Protein AF-A0A9W4MD40-F1 (afdb_monomer_lite)

Radius of gyration: 12.74 Å; chains: 1; bounding box: 33×23×34 Å

Sequence (79 aa):
MPVVSLGANKRVALFSADDLAWTPEKATQLSKLGTALANGNNARPRRDIWISGNASPMAKRELQRQGWIVKSNAFGSLR

Foldseek 3Di:
DDWDDPPQQDIDDDDDDPAAEDDPVVVVVVVVVCVVNVVRDPDNDAAEDEACADHDPVSVVVCVVVVYHYHHNNPVPVD

pLDDT: mean 74.99, std 9.2, range [43.78, 87.81]

Secondary structure (DSSP, 8-state):
--EEE-STT-EEE----SSB---HHHHHHHHHHHHHHHTT-SS---EEEEESS-B-HHHHHHHHHTTEEEEESTTTT--

Structure (mmCIF, N/CA/C/O backbone):
data_AF-A0A9W4MD40-F1
#
_entry.id   AF-A0A9W4MD40-F1
#
loop_
_atom_site.group_PDB
_atom_site.id
_atom_site.type_symbol
_atom_site.label_atom_id
_atom_site.label_alt_id
_atom_site.label_comp_id
_atom_site.label_asym_id
_atom_site.label_entity_id
_atom_site.label_seq_id
_atom_site.pdbx_PDB_ins_code
_atom_site.Cartn_x
_atom_site.Cartn_y
_atom_site.Cartn_z
_atom_site.occupancy
_atom_site.B_iso_or_equiv
_atom_site.auth_seq_id
_atom_site.auth_comp_id
_atom_site.auth_asym_id
_atom_site.auth_atom_id
_atom_site.pdbx_PDB_model_num
ATOM 1 N N . MET A 1 1 ? 1.816 -10.984 5.198 1.00 63.38 1 MET A N 1
ATOM 2 C CA . MET A 1 1 ? 2.099 -10.212 3.968 1.00 63.38 1 MET A CA 1
ATOM 3 C C . MET A 1 1 ? 3.575 -10.391 3.650 1.00 63.38 1 MET A C 1
ATOM 5 O O . MET A 1 1 ? 4.380 -10.030 4.504 1.00 63.38 1 MET A O 1
ATOM 9 N N . PRO A 1 2 ? 3.948 -10.998 2.515 1.00 71.75 2 PRO A N 1
ATOM 10 C CA . PRO A 1 2 ? 5.353 -11.142 2.150 1.00 71.75 2 PRO A CA 1
ATOM 11 C C . PRO A 1 2 ? 5.946 -9.775 1.779 1.00 71.75 2 PRO A C 1
ATOM 13 O O . PRO A 1 2 ? 5.334 -9.013 1.028 1.00 71.75 2 PRO A O 1
ATOM 16 N N . VAL A 1 3 ? 7.130 -9.470 2.312 1.00 73.06 3 VAL A N 1
ATOM 17 C CA . VAL A 1 3 ? 7.945 -8.315 1.908 1.00 73.06 3 VAL A CA 1
ATOM 18 C C . VAL A 1 3 ? 9.139 -8.857 1.135 1.00 73.06 3 VAL A C 1
ATOM 20 O O . VAL A 1 3 ? 9.908 -9.656 1.661 1.00 73.06 3 VAL A O 1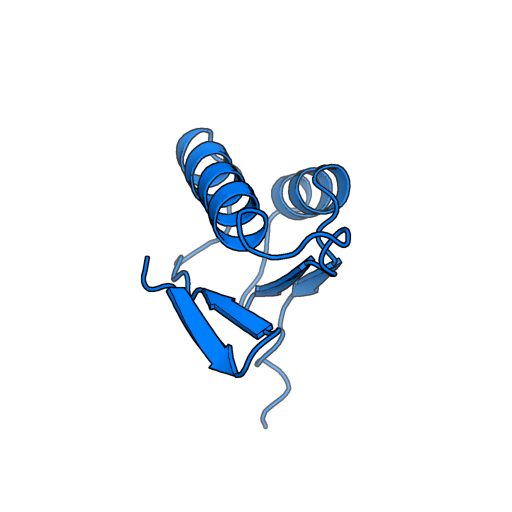
ATOM 23 N N . VAL A 1 4 ? 9.281 -8.433 -0.115 1.00 77.19 4 VAL A N 1
ATOM 24 C CA . VAL A 1 4 ? 10.361 -8.830 -1.018 1.00 77.19 4 VAL A CA 1
ATOM 25 C C . VAL A 1 4 ? 11.305 -7.646 -1.200 1.00 77.19 4 VAL A C 1
ATOM 27 O O . VAL A 1 4 ? 10.878 -6.548 -1.564 1.00 77.19 4 VAL A O 1
ATOM 30 N N . SER A 1 5 ? 12.596 -7.860 -0.958 1.00 75.75 5 SER A N 1
ATOM 31 C CA . SER A 1 5 ? 13.642 -6.871 -1.237 1.00 75.75 5 SER A CA 1
ATOM 32 C C . SER A 1 5 ? 14.137 -7.044 -2.673 1.00 75.75 5 SER A C 1
ATOM 34 O O . SER A 1 5 ? 14.729 -8.064 -3.012 1.00 75.75 5 SER A O 1
ATOM 36 N N . LEU A 1 6 ? 13.900 -6.046 -3.524 1.00 71.31 6 LEU A N 1
ATOM 37 C CA . LEU A 1 6 ? 14.398 -5.981 -4.899 1.00 71.31 6 LEU A CA 1
ATOM 38 C C . LEU A 1 6 ? 15.697 -5.156 -4.911 1.00 71.31 6 LEU A C 1
ATOM 40 O O . LEU A 1 6 ? 15.707 -3.975 -5.261 1.00 71.31 6 LEU A O 1
ATOM 44 N N . GLY A 1 7 ? 16.797 -5.766 -4.467 1.00 69.81 7 GLY A N 1
ATOM 45 C CA . GLY A 1 7 ? 18.099 -5.102 -4.328 1.00 69.81 7 GLY A CA 1
ATOM 46 C C . GLY A 1 7 ? 18.215 -4.204 -3.088 1.00 69.81 7 GLY A C 1
ATOM 47 O O . GLY A 1 7 ? 17.348 -4.207 -2.215 1.00 69.81 7 GLY A O 1
ATOM 48 N N . ALA A 1 8 ? 19.305 -3.431 -3.004 1.00 66.31 8 ALA A N 1
ATOM 49 C CA . ALA A 1 8 ? 19.709 -2.736 -1.774 1.00 66.31 8 ALA A CA 1
ATOM 50 C C . ALA A 1 8 ? 18.685 -1.711 -1.244 1.00 66.31 8 ALA A C 1
ATOM 52 O O . ALA A 1 8 ? 18.602 -1.514 -0.038 1.00 66.31 8 ALA A O 1
ATOM 53 N N . ASN A 1 9 ? 17.879 -1.090 -2.118 1.00 69.81 9 ASN A N 1
ATOM 54 C CA . ASN A 1 9 ? 17.076 0.090 -1.758 1.00 69.81 9 ASN A CA 1
ATOM 55 C C . ASN A 1 9 ? 15.588 0.016 -2.134 1.00 69.81 9 ASN A C 1
ATOM 57 O O . ASN A 1 9 ? 14.875 1.009 -1.974 1.00 69.81 9 ASN A O 1
ATOM 61 N N . LYS A 1 10 ? 15.090 -1.117 -2.644 1.00 71.69 10 LYS A N 1
ATOM 62 C CA . LYS A 1 10 ? 13.667 -1.269 -2.989 1.00 71.69 10 LYS A CA 1
ATOM 63 C C . LYS A 1 10 ? 13.061 -2.437 -2.233 1.00 71.69 10 LYS A C 1
ATOM 65 O O . LYS A 1 10 ? 13.555 -3.556 -2.299 1.00 71.69 10 LYS A O 1
ATOM 70 N N . ARG A 1 11 ? 11.955 -2.174 -1.545 1.00 74.81 11 ARG A N 1
ATOM 71 C CA . ARG A 1 11 ? 11.134 -3.191 -0.890 1.00 74.81 11 ARG A CA 1
ATOM 72 C C . ARG A 1 11 ? 9.734 -3.119 -1.461 1.00 74.81 11 ARG A C 1
ATOM 74 O O . ARG A 1 11 ? 9.170 -2.035 -1.588 1.00 74.81 11 ARG A O 1
ATOM 81 N N . VAL A 1 12 ? 9.199 -4.274 -1.808 1.00 75.75 12 VAL A N 1
ATOM 82 C CA . VAL A 1 12 ? 7.853 -4.427 -2.344 1.00 75.75 12 VAL A CA 1
ATOM 83 C C . VAL A 1 12 ? 7.102 -5.361 -1.421 1.00 75.75 12 VAL A C 1
ATOM 85 O O . VAL A 1 12 ? 7.625 -6.388 -1.002 1.00 75.75 12 VAL A 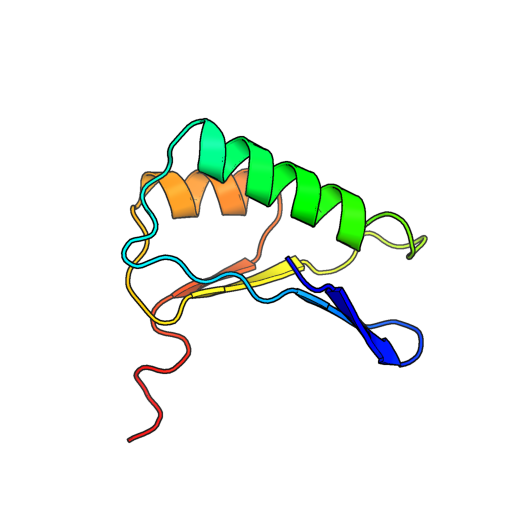O 1
ATOM 88 N N . ALA A 1 13 ? 5.872 -5.001 -1.097 1.00 77.50 13 ALA A N 1
ATOM 89 C CA . ALA A 1 13 ? 4.974 -5.874 -0.373 1.00 77.50 13 ALA A CA 1
ATOM 90 C C . ALA A 1 13 ? 3.690 -6.015 -1.179 1.00 77.50 13 ALA A C 1
ATOM 92 O O . ALA A 1 13 ? 3.175 -5.029 -1.708 1.00 77.50 13 ALA A O 1
ATOM 93 N N . LEU A 1 14 ? 3.200 -7.247 -1.280 1.00 74.75 14 LEU A N 1
ATOM 94 C CA . LEU A 1 14 ? 1.954 -7.541 -1.970 1.00 74.75 14 LEU A CA 1
ATOM 95 C C . LEU A 1 14 ? 0.837 -7.737 -0.945 1.00 74.75 14 LEU A C 1
ATOM 97 O O . LEU A 1 14 ? 0.994 -8.457 0.046 1.00 74.75 14 LEU A O 1
ATOM 101 N N . PHE A 1 15 ? -0.291 -7.088 -1.209 1.00 75.06 15 PHE A N 1
ATOM 102 C CA . PHE A 1 15 ? -1.519 -7.211 -0.441 1.00 75.06 15 PHE A CA 1
ATOM 103 C C . PHE A 1 15 ? -2.676 -7.467 -1.399 1.00 75.06 15 PHE A C 1
ATOM 105 O O . PHE A 1 15 ? -2.855 -6.713 -2.354 1.00 75.06 15 PHE A O 1
ATOM 112 N N . SER A 1 16 ? -3.453 -8.511 -1.133 1.00 69.69 16 SER A N 1
ATOM 113 C CA . SER A 1 16 ? -4.698 -8.795 -1.836 1.00 69.69 16 SER A CA 1
ATOM 114 C C . SER A 1 16 ? -5.889 -8.352 -0.989 1.00 69.69 16 SER A C 1
ATOM 116 O O . SER A 1 16 ? -5.942 -8.583 0.218 1.00 69.69 16 SER A O 1
ATOM 118 N N . ALA A 1 17 ? -6.849 -7.703 -1.637 1.00 68.00 17 ALA A N 1
ATOM 119 C CA . ALA A 1 17 ? -8.149 -7.373 -1.077 1.00 68.00 17 ALA A CA 1
ATOM 120 C C . ALA A 1 17 ? -9.180 -7.369 -2.205 1.00 68.00 17 ALA A C 1
ATOM 122 O O . ALA A 1 17 ? -8.906 -6.784 -3.251 1.00 68.00 17 ALA A O 1
ATOM 123 N N . ASP A 1 18 ? -10.348 -7.967 -1.964 1.00 64.44 18 ASP A N 1
ATOM 124 C CA . ASP A 1 18 ? -11.446 -7.996 -2.941 1.00 64.44 18 ASP A CA 1
ATOM 125 C C . ASP A 1 18 ? -12.005 -6.592 -3.203 1.00 64.44 18 ASP A C 1
ATOM 127 O O . ASP A 1 18 ? -12.215 -6.201 -4.347 1.00 64.44 18 ASP A O 1
ATOM 131 N N . ASP A 1 19 ? -12.154 -5.795 -2.141 1.00 64.25 19 ASP A N 1
ATOM 132 C CA . ASP A 1 19 ? -12.457 -4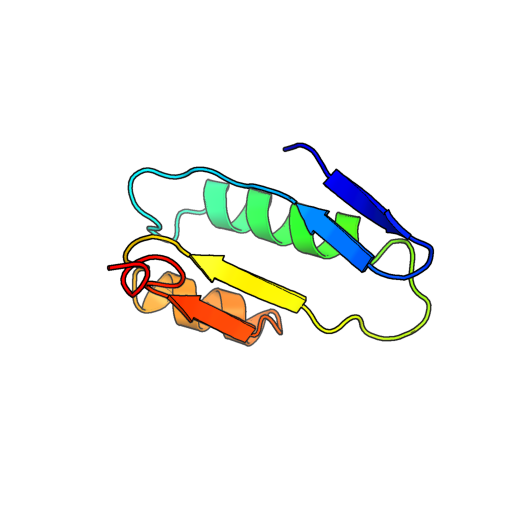.367 -2.230 1.00 64.25 19 ASP A CA 1
ATOM 133 C C . ASP A 1 19 ? -11.678 -3.585 -1.162 1.00 64.25 19 ASP A C 1
ATOM 135 O O . ASP A 1 19 ? -11.595 -3.988 0.009 1.00 64.25 19 ASP A O 1
ATOM 139 N N . LEU A 1 20 ? -11.056 -2.463 -1.535 1.00 69.69 20 LEU A N 1
ATOM 140 C CA . LEU A 1 20 ? -10.283 -1.637 -0.603 1.00 69.69 20 LEU A CA 1
ATOM 141 C C . LEU A 1 20 ? -11.180 -0.580 0.067 1.00 69.69 20 LEU A C 1
ATOM 143 O O . LEU A 1 20 ? -11.074 0.630 -0.174 1.00 69.69 20 LEU A O 1
ATOM 147 N N . ALA A 1 21 ? -12.048 -1.055 0.960 1.00 72.00 21 ALA A N 1
ATOM 148 C CA . ALA A 1 21 ? -12.744 -0.234 1.947 1.00 72.00 21 ALA A CA 1
ATOM 149 C C . ALA A 1 21 ? -11.816 0.113 3.126 1.00 72.00 21 ALA A C 1
ATOM 151 O O . ALA A 1 21 ? -11.026 -0.720 3.570 1.00 72.00 21 ALA A O 1
ATOM 152 N N . TRP A 1 22 ? -11.898 1.338 3.652 1.00 71.69 22 TRP A N 1
ATOM 153 C CA . TRP A 1 22 ? -11.112 1.722 4.827 1.00 71.69 22 TRP A CA 1
ATOM 154 C C . TRP A 1 22 ? -11.783 1.222 6.109 1.00 71.69 22 TRP A C 1
ATOM 156 O O . TRP A 1 22 ? -12.698 1.857 6.627 1.00 71.69 22 TRP A O 1
ATOM 166 N N . THR A 1 23 ? -11.324 0.080 6.616 1.00 77.88 23 THR A N 1
ATOM 167 C CA . THR A 1 23 ? -11.713 -0.453 7.929 1.00 77.88 23 THR A CA 1
ATOM 168 C C . THR A 1 23 ? -10.574 -0.268 8.940 1.00 77.88 23 THR A C 1
ATOM 170 O O . THR A 1 23 ? -9.413 -0.145 8.531 1.00 77.88 23 THR A O 1
ATOM 173 N N . PRO A 1 24 ? -10.852 -0.279 10.259 1.00 78.50 24 PRO A N 1
ATOM 174 C CA . PRO A 1 24 ? -9.809 -0.203 11.290 1.00 78.50 24 PRO A CA 1
ATOM 175 C C . PRO A 1 24 ? -8.720 -1.281 11.144 1.00 78.50 24 PRO A C 1
ATOM 177 O O . PRO A 1 24 ? -7.533 -1.030 11.370 1.00 78.50 24 PRO A O 1
ATOM 180 N N . GLU A 1 25 ? -9.105 -2.477 10.703 1.00 81.06 25 GLU A N 1
ATOM 181 C CA . GLU A 1 25 ? -8.194 -3.598 10.463 1.00 81.06 25 GLU A CA 1
ATOM 182 C C . GLU A 1 25 ? -7.261 -3.321 9.282 1.00 81.06 25 GLU A C 1
ATOM 184 O O . GLU A 1 25 ? -6.042 -3.465 9.414 1.00 81.06 25 GLU A O 1
ATOM 189 N N . LYS A 1 26 ? -7.802 -2.850 8.147 1.00 79.62 26 LYS A N 1
ATOM 190 C CA . LYS A 1 26 ? -6.988 -2.489 6.974 1.00 79.62 26 LYS A CA 1
ATOM 191 C C . LYS A 1 26 ? -6.096 -1.286 7.256 1.00 79.62 26 LYS A C 1
ATOM 193 O O . LYS A 1 26 ? -4.941 -1.284 6.837 1.00 79.62 26 LYS A O 1
ATOM 198 N N . ALA A 1 27 ? -6.582 -0.312 8.026 1.00 78.38 27 ALA A N 1
ATOM 199 C CA . ALA A 1 27 ? -5.774 0.806 8.505 1.00 78.38 27 ALA A CA 1
ATOM 200 C C . ALA A 1 27 ? -4.578 0.306 9.329 1.00 78.38 27 ALA A C 1
ATOM 202 O O . ALA A 1 27 ? -3.441 0.708 9.088 1.00 78.38 27 ALA A O 1
ATOM 203 N N . THR A 1 28 ? -4.812 -0.631 10.250 1.00 81.81 28 THR A N 1
ATOM 204 C CA . THR A 1 28 ? -3.754 -1.231 11.072 1.00 81.81 28 THR A CA 1
ATOM 205 C C . THR A 1 28 ? -2.749 -2.010 10.223 1.00 81.81 28 THR A C 1
ATOM 207 O O . THR A 1 28 ? -1.540 -1.880 10.421 1.00 81.81 28 THR A O 1
ATOM 210 N N . GLN A 1 29 ? -3.220 -2.801 9.257 1.00 81.50 29 GLN A N 1
ATOM 211 C CA . GLN A 1 29 ? -2.354 -3.566 8.355 1.00 81.50 29 GLN A CA 1
ATOM 212 C C . GLN A 1 29 ? -1.488 -2.655 7.474 1.00 81.50 29 GLN A C 1
ATOM 214 O O . GLN A 1 29 ? -0.281 -2.876 7.377 1.00 81.50 29 GLN A O 1
ATOM 219 N N . LEU A 1 30 ? -2.069 -1.609 6.880 1.00 79.94 30 LEU A N 1
ATOM 220 C CA . LEU A 1 30 ? -1.353 -0.656 6.026 1.00 79.94 30 LEU A CA 1
ATOM 221 C C . LEU A 1 30 ? -0.359 0.202 6.819 1.00 79.94 30 LEU A C 1
ATOM 223 O O . LEU A 1 30 ? 0.750 0.448 6.344 1.00 79.94 30 LEU A O 1
ATOM 227 N N . SER A 1 31 ? -0.698 0.581 8.053 1.00 79.69 31 SER A N 1
ATOM 228 C CA . SER A 1 31 ? 0.238 1.257 8.957 1.00 79.69 31 SER A CA 1
ATOM 229 C C . SER A 1 31 ? 1.431 0.361 9.301 1.00 79.69 31 SER A C 1
ATOM 231 O O . SER A 1 31 ? 2.576 0.788 9.156 1.00 79.69 31 SER A O 1
ATOM 233 N N . LYS A 1 32 ? 1.189 -0.910 9.663 1.00 81.81 32 LYS A N 1
ATOM 234 C CA . LYS A 1 32 ? 2.260 -1.895 9.914 1.00 81.81 32 LYS A CA 1
ATOM 235 C C . LYS A 1 32 ? 3.148 -2.096 8.684 1.00 81.81 32 LYS A C 1
ATOM 237 O O . LYS A 1 32 ? 4.367 -2.184 8.820 1.00 81.81 32 LYS A O 1
ATOM 242 N N . LEU A 1 33 ? 2.553 -2.117 7.491 1.00 79.75 33 LEU A N 1
ATOM 243 C CA . LEU A 1 33 ? 3.272 -2.189 6.218 1.00 79.75 33 LEU A CA 1
ATOM 244 C C . LEU A 1 33 ? 4.190 -0.976 6.023 1.00 79.75 33 LEU A C 1
ATOM 246 O O . LEU A 1 33 ? 5.363 -1.131 5.690 1.00 79.75 33 LEU A O 1
ATOM 250 N N . GLY A 1 34 ? 3.667 0.229 6.267 1.00 76.88 34 GLY A N 1
ATOM 251 C CA . GLY A 1 34 ? 4.430 1.472 6.193 1.00 76.88 34 GLY A CA 1
ATOM 252 C C . GLY A 1 34 ? 5.645 1.458 7.120 1.00 76.88 34 GLY A C 1
ATOM 253 O O . GLY A 1 34 ? 6.741 1.806 6.685 1.00 76.88 34 GLY A O 1
ATOM 254 N N . THR A 1 35 ? 5.475 0.988 8.358 1.00 79.12 35 THR A N 1
ATOM 255 C CA . THR A 1 35 ? 6.570 0.836 9.328 1.00 79.12 35 THR A CA 1
ATOM 256 C C . THR A 1 35 ? 7.587 -0.222 8.890 1.00 79.12 35 THR A C 1
ATOM 258 O O . THR A 1 35 ? 8.789 0.031 8.931 1.00 79.12 35 THR A O 1
ATOM 261 N N . ALA A 1 36 ? 7.139 -1.384 8.403 1.00 76.88 36 ALA A N 1
ATOM 262 C CA . ALA A 1 36 ? 8.029 -2.452 7.936 1.00 76.88 36 ALA A CA 1
ATOM 263 C C . ALA A 1 36 ? 8.885 -2.026 6.726 1.00 76.88 36 ALA A C 1
ATOM 265 O O . ALA A 1 36 ? 10.059 -2.388 6.619 1.00 76.88 36 ALA A O 1
ATOM 266 N N . LEU A 1 37 ? 8.316 -1.219 5.827 1.00 72.38 37 LEU A N 1
ATOM 267 C CA . LEU A 1 37 ? 9.035 -0.660 4.682 1.00 72.38 37 LEU A CA 1
ATOM 268 C C . LEU A 1 37 ? 9.986 0.478 5.085 1.00 72.38 37 LEU A C 1
ATOM 270 O O . LEU A 1 37 ? 11.026 0.636 4.449 1.00 72.38 37 LEU A O 1
ATOM 274 N N . ALA A 1 38 ? 9.665 1.235 6.140 1.00 70.50 38 ALA A N 1
ATOM 275 C CA . ALA A 1 38 ? 10.503 2.318 6.655 1.00 70.50 38 ALA A CA 1
ATOM 276 C C . ALA A 1 38 ? 11.726 1.826 7.453 1.00 70.50 38 ALA A C 1
ATOM 278 O O . ALA A 1 38 ? 12.779 2.453 7.376 1.00 70.50 38 ALA A O 1
ATOM 279 N N . ASN A 1 39 ? 11.622 0.690 8.157 1.00 63.94 39 ASN A N 1
ATOM 280 C CA . ASN A 1 39 ? 12.672 0.115 9.019 1.00 63.94 39 ASN A CA 1
ATOM 281 C C . ASN A 1 39 ? 13.880 -0.469 8.249 1.00 63.94 39 ASN A C 1
ATOM 283 O O . ASN A 1 39 ? 14.381 -1.549 8.548 1.00 63.94 39 ASN A O 1
ATOM 287 N N . GLY A 1 40 ? 14.347 0.193 7.197 1.00 57.88 40 GLY A N 1
ATOM 288 C CA . GLY A 1 40 ? 15.538 -0.234 6.466 1.00 57.88 40 GLY A CA 1
ATOM 289 C C . GLY A 1 40 ? 16.139 0.794 5.530 1.00 57.88 40 GLY A C 1
ATOM 290 O O . GLY A 1 40 ? 16.997 0.420 4.740 1.00 57.88 40 GLY A O 1
ATOM 291 N N . ASN A 1 41 ? 15.691 2.050 5.581 1.00 55.53 41 ASN A N 1
ATOM 292 C CA . ASN A 1 41 ? 16.246 3.107 4.751 1.00 55.53 41 ASN A CA 1
ATOM 293 C C . ASN A 1 41 ? 16.315 4.416 5.554 1.00 55.53 41 ASN A C 1
ATOM 295 O O . ASN A 1 41 ? 15.302 4.866 6.081 1.00 55.53 41 ASN A O 1
ATOM 299 N N . ASN A 1 42 ? 17.505 5.022 5.655 1.00 56.34 42 ASN A N 1
ATOM 300 C CA . ASN A 1 42 ? 17.738 6.265 6.416 1.00 56.34 42 ASN A CA 1
ATOM 301 C C . ASN A 1 42 ? 17.118 7.512 5.751 1.00 56.34 42 ASN A C 1
ATOM 303 O O . ASN A 1 42 ? 17.030 8.571 6.368 1.00 56.34 42 ASN A O 1
ATOM 307 N N . ALA A 1 43 ? 16.668 7.398 4.500 1.00 60.31 43 ALA A N 1
ATOM 308 C CA . ALA A 1 43 ? 15.929 8.436 3.793 1.00 60.31 43 ALA A CA 1
ATOM 309 C C . ALA A 1 43 ? 14.432 8.112 3.804 1.00 60.31 43 ALA A C 1
ATOM 311 O O . ALA A 1 43 ? 14.071 6.951 3.628 1.00 60.31 43 ALA A O 1
ATOM 312 N N . ARG A 1 44 ? 13.564 9.131 3.950 1.00 64.25 44 ARG A N 1
ATOM 313 C CA . ARG A 1 44 ? 12.099 8.997 3.811 1.00 64.25 44 ARG A CA 1
ATOM 314 C C . ARG A 1 44 ? 11.788 8.256 2.501 1.00 64.25 44 ARG A C 1
ATOM 316 O O . ARG A 1 44 ? 11.915 8.863 1.435 1.00 64.25 44 ARG A O 1
ATOM 323 N N . PRO A 1 45 ? 11.412 6.966 2.538 1.00 69.38 45 PRO A N 1
ATOM 324 C CA . PRO A 1 45 ? 11.279 6.203 1.313 1.00 69.38 45 PRO A CA 1
ATOM 325 C C . PRO A 1 45 ? 10.039 6.691 0.571 1.00 69.38 45 PRO A C 1
ATOM 327 O O . PRO A 1 45 ? 8.975 6.892 1.166 1.00 69.38 45 PRO A O 1
ATOM 330 N N . ARG A 1 46 ? 10.167 6.881 -0.744 1.00 75.94 46 ARG A N 1
ATOM 331 C CA . ARG A 1 46 ? 9.006 7.106 -1.604 1.00 75.94 46 ARG A CA 1
ATOM 332 C C . ARG A 1 46 ? 8.120 5.862 -1.528 1.00 75.94 46 ARG A C 1
ATOM 334 O O . ARG A 1 46 ? 8.537 4.776 -1.924 1.00 75.94 46 ARG A O 1
ATOM 341 N N . ARG A 1 47 ? 6.917 6.029 -0.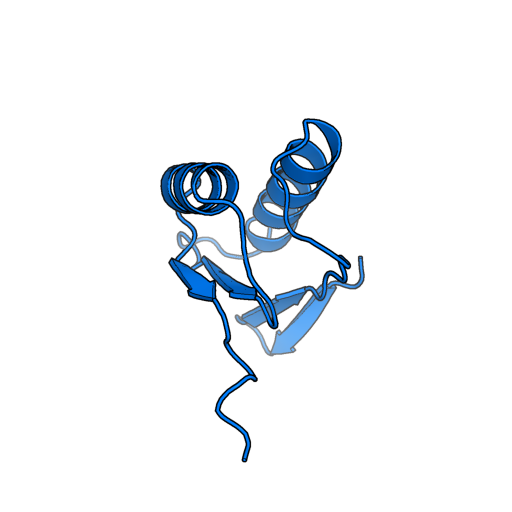982 1.00 81.31 47 ARG A N 1
ATOM 342 C CA . ARG A 1 47 ? 5.947 4.955 -0.768 1.00 81.31 47 ARG A CA 1
ATOM 343 C C . ARG A 1 47 ? 4.882 5.023 -1.849 1.00 81.31 47 ARG A C 1
ATOM 345 O O . ARG A 1 47 ? 4.005 5.877 -1.797 1.00 81.31 47 ARG A O 1
ATOM 352 N N . ASP A 1 48 ? 4.961 4.123 -2.817 1.00 84.00 48 ASP A N 1
ATOM 353 C CA . ASP A 1 48 ? 3.936 3.973 -3.848 1.00 84.00 48 ASP A CA 1
ATOM 354 C C . ASP A 1 48 ? 3.032 2.782 -3.484 1.00 84.00 48 ASP A C 1
ATOM 356 O O . ASP A 1 48 ? 3.530 1.712 -3.134 1.00 84.00 48 ASP A O 1
ATOM 360 N N . ILE A 1 49 ? 1.710 2.944 -3.598 1.00 83.81 49 ILE A N 1
ATOM 361 C CA . ILE A 1 49 ? 0.740 1.846 -3.485 1.00 83.81 49 ILE A CA 1
ATOM 362 C C . ILE A 1 49 ? -0.047 1.716 -4.788 1.00 83.81 49 ILE A C 1
ATOM 364 O O . ILE A 1 49 ? -0.620 2.684 -5.292 1.00 83.81 49 ILE A O 1
ATOM 368 N N . TRP A 1 50 ? -0.032 0.506 -5.342 1.00 83.75 50 TRP A N 1
ATOM 369 C CA . TRP A 1 50 ? -0.626 0.168 -6.630 1.00 83.75 50 TRP A CA 1
ATOM 370 C C . TRP A 1 50 ? -1.818 -0.739 -6.362 1.00 83.75 50 TRP A C 1
ATOM 372 O O . TRP A 1 50 ? -1.666 -1.830 -5.818 1.00 83.75 50 TRP A O 1
ATOM 382 N N . ILE A 1 51 ? -3.006 -0.259 -6.701 1.00 82.75 51 ILE A N 1
ATOM 383 C CA . ILE A 1 51 ? -4.274 -0.923 -6.420 1.00 82.75 51 ILE A CA 1
ATOM 384 C C . ILE A 1 51 ? -4.827 -1.381 -7.764 1.00 82.75 51 ILE A C 1
ATOM 386 O O . ILE A 1 51 ? -5.032 -0.565 -8.665 1.00 82.75 51 ILE A O 1
ATOM 390 N N . SER A 1 52 ? -5.011 -2.692 -7.914 1.00 76.56 52 SER A N 1
ATOM 391 C CA . SER A 1 52 ? -5.523 -3.307 -9.142 1.00 76.56 52 SER A CA 1
ATOM 392 C C . SER A 1 52 ? -6.968 -2.910 -9.428 1.00 76.56 52 SER A C 1
ATOM 394 O O . SER A 1 52 ? -7.300 -2.663 -10.582 1.00 76.56 52 SER A O 1
ATOM 396 N N . GLY A 1 53 ? -7.792 -2.806 -8.384 1.00 74.88 53 GLY A N 1
ATOM 397 C CA . GLY A 1 53 ? -9.188 -2.391 -8.468 1.00 74.88 53 GLY A CA 1
ATOM 398 C C . GLY A 1 53 ? -9.446 -0.962 -7.990 1.00 74.88 53 GLY A C 1
ATOM 399 O O . GLY A 1 53 ? -8.559 -0.097 -7.946 1.00 74.88 53 GLY A O 1
ATOM 400 N N . ASN A 1 54 ? -10.695 -0.736 -7.589 1.00 74.25 54 ASN A N 1
ATOM 401 C CA . ASN A 1 54 ? -11.117 0.509 -6.974 1.00 74.25 54 ASN A CA 1
ATOM 402 C C . ASN A 1 54 ? -10.682 0.580 -5.505 1.00 74.25 54 ASN A C 1
ATOM 404 O O . ASN A 1 54 ? -10.446 -0.416 -4.828 1.00 74.25 54 ASN A O 1
ATOM 408 N N . ALA A 1 55 ? -10.564 1.809 -5.017 1.00 80.00 55 ALA A N 1
ATOM 409 C CA . ALA A 1 55 ? -10.361 2.095 -3.609 1.00 80.00 55 ALA A CA 1
ATOM 410 C C . ALA A 1 55 ? -11.343 3.176 -3.200 1.00 80.00 55 ALA A C 1
ATOM 412 O O . ALA A 1 55 ? -11.511 4.161 -3.931 1.00 80.00 55 ALA A O 1
ATOM 413 N N . SER A 1 56 ? -11.957 3.005 -2.030 1.00 83.62 56 SER A N 1
ATOM 414 C CA . SER A 1 56 ? -12.879 4.004 -1.495 1.00 83.62 56 SER A CA 1
ATOM 415 C C . SER A 1 56 ? -12.195 5.382 -1.389 1.00 83.62 56 SER A C 1
ATOM 417 O O . SER A 1 56 ? -10.994 5.456 -1.096 1.00 83.62 56 SER A O 1
ATOM 419 N N . PRO A 1 57 ? -12.923 6.499 -1.586 1.00 84.50 57 PRO A N 1
ATOM 420 C CA . PRO A 1 57 ? -12.354 7.843 -1.449 1.00 84.50 57 PRO A CA 1
ATOM 421 C C . PRO A 1 57 ? -11.679 8.073 -0.089 1.00 84.50 57 PRO A C 1
ATOM 423 O O . PRO A 1 57 ? -10.641 8.729 -0.009 1.00 84.50 57 PRO A O 1
ATOM 426 N N . MET A 1 58 ? -12.240 7.483 0.969 1.00 84.31 58 MET A N 1
ATOM 427 C CA . MET A 1 58 ? -11.685 7.513 2.320 1.00 84.31 58 MET A CA 1
ATOM 428 C C . MET A 1 58 ? -10.340 6.784 2.404 1.00 84.31 58 MET A C 1
ATOM 430 O O . MET A 1 58 ? -9.377 7.360 2.903 1.00 84.31 58 MET A O 1
ATOM 434 N N . ALA A 1 59 ? -10.230 5.579 1.831 1.00 83.19 59 ALA A N 1
ATOM 435 C CA . ALA A 1 59 ? -8.961 4.852 1.794 1.00 83.19 59 ALA A CA 1
ATOM 436 C C . ALA A 1 59 ? -7.871 5.631 1.046 1.00 83.19 59 ALA A C 1
ATOM 438 O O . ALA A 1 59 ? -6.737 5.706 1.514 1.00 83.19 59 ALA A O 1
ATOM 439 N N . LYS A 1 60 ? -8.213 6.263 -0.087 1.00 86.12 60 LYS A N 1
ATOM 440 C CA . LYS A 1 60 ? -7.268 7.102 -0.842 1.00 86.12 60 LYS A CA 1
ATOM 441 C C . LYS A 1 60 ? -6.764 8.277 0.000 1.00 86.12 60 LYS A C 1
ATOM 443 O O . LYS A 1 60 ? -5.556 8.498 0.052 1.00 86.12 60 LYS A O 1
ATOM 448 N N . ARG A 1 61 ? -7.668 8.991 0.683 1.00 87.31 61 ARG A N 1
ATOM 449 C CA . ARG A 1 61 ? -7.319 10.137 1.543 1.00 87.31 61 ARG A CA 1
ATOM 450 C C . ARG A 1 61 ? -6.414 9.734 2.700 1.00 87.31 61 ARG A C 1
ATOM 452 O O . ARG A 1 61 ? -5.429 10.417 2.954 1.00 87.31 61 ARG A O 1
ATOM 459 N N . GLU A 1 62 ? -6.717 8.634 3.379 1.00 85.69 62 GLU A N 1
ATOM 460 C CA . GLU A 1 62 ? -5.917 8.184 4.521 1.00 85.69 62 GLU A CA 1
ATOM 461 C C . GLU A 1 62 ? -4.533 7.675 4.102 1.00 85.69 62 GLU A C 1
ATOM 463 O O . GLU A 1 62 ? -3.527 8.024 4.719 1.00 85.69 62 GLU A O 1
ATOM 468 N N . LEU A 1 63 ? -4.439 6.949 2.987 1.00 85.25 63 LEU A N 1
ATOM 469 C CA . LEU A 1 63 ? -3.151 6.566 2.405 1.00 85.25 63 LEU A CA 1
ATOM 470 C C . LEU A 1 63 ? -2.314 7.797 2.025 1.00 85.25 63 LEU A C 1
ATOM 472 O O . LEU A 1 63 ? -1.131 7.876 2.358 1.00 85.25 63 LEU A O 1
ATOM 476 N N . GLN A 1 64 ? -2.921 8.794 1.382 1.00 87.81 64 GLN A N 1
ATOM 477 C CA . GLN A 1 64 ? -2.236 10.045 1.042 1.00 87.81 64 GLN A CA 1
ATOM 478 C C . GLN A 1 64 ? -1.789 10.821 2.289 1.00 87.81 64 GLN A C 1
ATOM 480 O O . GLN A 1 64 ? -0.655 11.296 2.322 1.00 87.81 64 GLN A O 1
ATOM 485 N N . ARG A 1 65 ? -2.622 10.891 3.340 1.00 86.56 65 ARG A N 1
ATOM 486 C CA . ARG A 1 65 ? -2.260 11.478 4.648 1.00 86.56 65 ARG A CA 1
ATOM 487 C C . ARG A 1 65 ? -1.055 10.793 5.274 1.00 86.56 65 ARG A C 1
ATOM 489 O O . A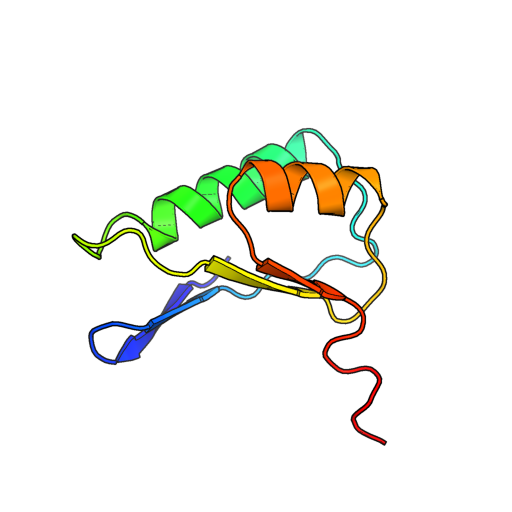RG A 1 65 ? -0.191 11.450 5.842 1.00 86.56 65 ARG A O 1
ATOM 496 N N . GLN A 1 66 ? -0.971 9.478 5.125 1.00 80.62 66 GLN A N 1
ATOM 497 C CA . GLN A 1 66 ? 0.171 8.698 5.578 1.00 80.62 66 GLN A CA 1
ATOM 498 C C . GLN A 1 66 ? 1.403 8.849 4.677 1.00 80.62 66 GLN A C 1
ATOM 500 O O . GLN A 1 66 ? 2.441 8.279 5.005 1.00 80.62 66 GLN A O 1
ATOM 505 N N . GLY A 1 67 ? 1.332 9.613 3.581 1.00 82.88 67 GLY A N 1
ATOM 506 C CA . GLY A 1 67 ? 2.443 9.889 2.670 1.00 82.88 67 GLY A CA 1
ATOM 507 C C . GLY A 1 67 ? 2.628 8.849 1.564 1.00 82.88 67 GLY A C 1
ATOM 508 O O . GLY A 1 67 ? 3.743 8.707 1.058 1.00 82.88 67 GLY A O 1
ATOM 509 N N . TRP A 1 68 ? 1.575 8.103 1.217 1.00 86.88 68 T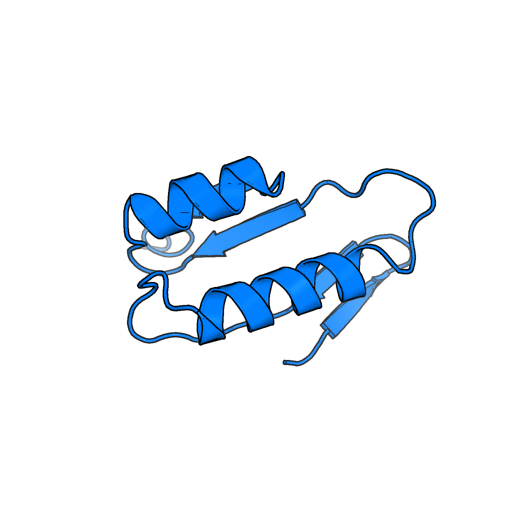RP A N 1
ATOM 510 C CA . TRP A 1 68 ? 1.573 7.187 0.078 1.00 86.88 68 TRP A CA 1
ATOM 511 C C . TRP A 1 68 ? 1.148 7.890 -1.214 1.00 86.88 68 TRP A C 1
ATOM 513 O O . TRP A 1 68 ? 0.179 8.649 -1.247 1.00 86.88 68 TRP A O 1
ATOM 523 N N . ILE A 1 69 ? 1.820 7.557 -2.312 1.00 87.38 69 ILE A N 1
ATOM 524 C CA . ILE A 1 69 ? 1.379 7.872 -3.669 1.00 87.38 69 ILE A CA 1
ATOM 525 C C . ILE A 1 69 ? 0.441 6.751 -4.115 1.00 87.38 69 ILE A C 1
ATOM 527 O O . ILE A 1 69 ? 0.869 5.620 -4.347 1.00 87.38 69 ILE A O 1
ATOM 531 N N . VAL A 1 70 ? -0.851 7.066 -4.210 1.00 87.50 70 VAL A N 1
ATOM 532 C CA . VAL A 1 70 ? -1.906 6.093 -4.519 1.00 87.50 70 VAL A CA 1
ATOM 533 C C . VAL A 1 70 ? -2.153 6.027 -6.023 1.00 87.50 70 VAL A C 1
ATOM 535 O O . VAL A 1 70 ? -2.554 7.017 -6.632 1.00 87.50 70 VAL A O 1
ATOM 538 N N . LYS A 1 71 ? -1.967 4.844 -6.614 1.00 85.19 71 LYS A N 1
ATOM 539 C CA . LYS A 1 71 ? -2.278 4.543 -8.018 1.00 85.19 71 LYS A CA 1
ATOM 540 C C . LYS A 1 71 ? -3.385 3.491 -8.071 1.00 85.19 71 LYS A C 1
ATOM 542 O O . LYS A 1 71 ? -3.136 2.328 -7.773 1.00 85.19 71 LYS A O 1
ATOM 547 N N . SER A 1 72 ? -4.609 3.896 -8.405 1.00 81.88 72 SER A N 1
ATOM 548 C CA . SER A 1 72 ? -5.749 2.981 -8.603 1.00 81.88 72 SER A CA 1
ATOM 549 C C . SER A 1 72 ? -5.867 2.521 -10.054 1.00 81.88 72 SER A C 1
ATOM 551 O O . SER A 1 72 ? -5.383 3.219 -10.942 1.00 81.88 72 SER A O 1
ATOM 553 N N . ASN A 1 73 ? -6.538 1.388 -10.290 1.00 73.94 73 ASN A N 1
ATOM 554 C CA . ASN A 1 73 ? -6.646 0.737 -11.604 1.00 73.94 73 ASN A CA 1
ATOM 555 C C . ASN A 1 73 ? -5.280 0.461 -12.250 1.00 73.94 73 ASN A C 1
ATOM 557 O O . ASN A 1 73 ? -5.139 0.493 -13.470 1.00 73.94 73 ASN A O 1
ATOM 561 N N . ALA A 1 74 ? -4.260 0.193 -11.430 1.00 70.25 74 ALA A N 1
ATOM 562 C CA . ALA A 1 74 ? -2.864 0.170 -11.863 1.00 70.25 74 ALA A CA 1
ATOM 563 C C . ALA A 1 74 ? -2.542 -0.930 -12.895 1.00 70.25 74 ALA A C 1
ATOM 565 O O . ALA A 1 74 ? -1.522 -0.850 -13.573 1.00 70.25 74 ALA A O 1
ATOM 566 N N . PHE A 1 75 ? -3.416 -1.932 -13.023 1.00 68.50 75 PHE A N 1
ATOM 567 C CA . PHE A 1 75 ? -3.296 -3.028 -13.988 1.00 68.50 75 PHE A CA 1
ATOM 568 C C . PHE A 1 75 ? -4.469 -3.089 -14.979 1.00 68.50 75 PHE A C 1
ATOM 570 O O . PHE A 1 75 ? -4.498 -3.972 -15.827 1.00 68.50 75 PHE A O 1
ATOM 577 N N . GLY A 1 76 ? -5.427 -2.156 -14.906 1.00 62.25 76 GLY A N 1
ATOM 578 C CA . GLY A 1 76 ? -6.598 -2.140 -15.792 1.00 62.25 76 GLY A CA 1
ATOM 579 C C . GLY A 1 76 ? -6.281 -1.743 -17.239 1.00 62.25 76 GLY A C 1
ATOM 580 O O . GLY A 1 76 ? -7.099 -1.962 -18.124 1.00 62.25 76 GLY A O 1
ATOM 581 N N . SER A 1 77 ? -5.097 -1.174 -17.483 1.00 55.47 77 SER A N 1
ATOM 582 C CA . SER A 1 77 ? -4.619 -0.756 -18.806 1.00 55.47 77 SER A CA 1
ATOM 583 C C . SER A 1 77 ? -3.709 -1.777 -19.501 1.00 55.47 77 SER A C 1
ATOM 585 O O . SER A 1 77 ? -3.168 -1.465 -20.555 1.00 55.47 77 SER A O 1
ATOM 587 N N . LEU A 1 78 ? -3.504 -2.971 -18.932 1.00 54.69 78 LEU A N 1
ATOM 588 C CA . LEU A 1 78 ? -2.877 -4.092 -19.642 1.00 54.69 78 LEU A CA 1
ATOM 589 C C . LEU A 1 78 ? -3.942 -4.749 -20.529 1.00 54.69 78 LEU A C 1
ATOM 591 O O . LEU A 1 78 ? -4.540 -5.755 -20.149 1.00 54.69 78 LEU A O 1
ATOM 595 N N . ARG A 1 79 ? -4.234 -4.126 -21.670 1.00 43.78 79 ARG A N 1
ATOM 596 C CA . ARG A 1 79 ? -5.110 -4.675 -22.703 1.00 43.78 79 ARG A CA 1
ATOM 597 C C . ARG A 1 79 ? -4.434 -4.580 -24.058 1.00 43.78 79 ARG A C 1
ATOM 599 O O . ARG A 1 79 ? -3.755 -3.554 -24.283 1.00 43.78 79 ARG A O 1
#